Protein AF-F3FX46-F1 (afdb_monomer_lite)

Sequence (75 aa):
GRVCGYMQTALKNLLIALEQSPDTALDSLPILPADELEQLLLGFNDTALDYPQQQTIHGLFEAQAERTPDALAVI

Foldseek 3Di:
DQVVQLVVQLVVQCVVCVVPPVVDDSVPGHSHDPVVVCCVVPVVPVPDDDDPPVDDPVNVVVVVCVVCVPDDDDD

Secondary structure (DSSP, 8-state):
-HHHHHHHHHHHHHHHHHHH-TTS-GGGS--S-HHHHHHHHTGGG-------TTS-HHHHHHHHHHH-TTS----

Organism: NCBI:txid629262

pLDDT: mean 90.64, std 4.44, range [76.25, 95.31]

Structure (mmCIF, N/CA/C/O backbone):
data_AF-F3FX46-F1
#
_entry.id   AF-F3FX46-F1
#
loop_
_atom_site.group_PDB
_atom_site.id
_atom_site.type_symbol
_atom_site.label_atom_id
_atom_site.label_alt_id
_atom_site.label_comp_id
_atom_site.label_asym_id
_atom_site.label_entity_id
_atom_site.label_seq_id
_atom_site.pdbx_PDB_ins_code
_atom_site.Cartn_x
_atom_site.Cartn_y
_atom_site.Cartn_z
_atom_site.occupancy
_atom_site.B_iso_or_equiv
_atom_site.auth_seq_id
_atom_site.auth_comp_id
_atom_site.auth_asym_id
_atom_site.auth_atom_id
_atom_site.pdbx_PDB_model_num
ATOM 1 N N . GLY A 1 1 ? -0.071 16.646 -16.330 1.00 82.50 1 GLY A N 1
ATOM 2 C CA . GLY A 1 1 ? -1.282 15.850 -16.026 1.00 82.50 1 GLY A CA 1
ATOM 3 C C . GLY A 1 1 ? -0.891 14.419 -15.702 1.00 82.50 1 GLY A C 1
ATOM 4 O O . GLY A 1 1 ? 0.183 14.013 -16.130 1.00 82.50 1 GLY A O 1
ATOM 5 N N . ARG A 1 2 ? -1.726 13.663 -14.972 1.00 88.19 2 ARG A N 1
ATOM 6 C CA . ARG A 1 2 ? -1.398 12.295 -14.498 1.00 88.19 2 ARG A CA 1
ATOM 7 C C . ARG A 1 2 ? -0.969 11.349 -15.625 1.00 88.19 2 ARG A C 1
ATOM 9 O O . ARG A 1 2 ? 0.082 10.731 -15.537 1.00 88.19 2 ARG A O 1
ATOM 16 N N . VAL A 1 3 ? -1.703 11.355 -16.739 1.00 91.62 3 VAL A N 1
ATOM 17 C CA . VAL A 1 3 ? -1.384 10.541 -17.929 1.00 91.62 3 VAL A CA 1
ATOM 18 C C . VAL A 1 3 ? 0.005 10.855 -18.502 1.00 91.62 3 VAL A C 1
ATOM 20 O O . VAL A 1 3 ? 0.725 9.941 -18.887 1.00 91.62 3 VAL A O 1
ATOM 23 N N . CYS A 1 4 ? 0.424 12.127 -18.521 1.00 92.19 4 CYS A N 1
ATOM 24 C CA . CYS A 1 4 ? 1.766 12.497 -18.988 1.00 92.19 4 CYS A CA 1
ATOM 25 C C . CYS A 1 4 ? 2.863 11.938 -18.073 1.00 92.19 4 CYS A C 1
ATOM 27 O O . CYS A 1 4 ? 3.893 11.507 -18.576 1.00 92.19 4 CYS A O 1
ATOM 29 N N . GLY A 1 5 ? 2.631 11.919 -16.755 1.00 92.44 5 GLY A N 1
ATOM 30 C CA . GLY A 1 5 ? 3.559 11.317 -15.795 1.00 92.44 5 GLY A CA 1
ATOM 31 C C . GLY A 1 5 ? 3.711 9.813 -16.018 1.00 92.44 5 GLY A C 1
ATOM 32 O O . GLY A 1 5 ? 4.826 9.304 -16.023 1.00 92.44 5 GLY A O 1
ATOM 33 N N . TYR A 1 6 ? 2.610 9.115 -16.303 1.00 94.00 6 TYR A N 1
ATOM 34 C CA . TYR A 1 6 ? 2.638 7.670 -16.571 1.00 94.00 6 TYR A CA 1
ATOM 35 C C . TYR A 1 6 ? 3.360 7.346 -17.865 1.00 94.00 6 TYR A C 1
ATOM 37 O O . TYR A 1 6 ? 4.213 6.466 -17.897 1.00 94.00 6 TYR A O 1
ATOM 45 N N . MET A 1 7 ? 3.071 8.111 -18.919 1.00 94.75 7 MET A N 1
ATOM 46 C CA . MET A 1 7 ? 3.772 7.993 -20.193 1.00 94.75 7 MET A CA 1
ATOM 47 C C . MET A 1 7 ? 5.273 8.228 -20.006 1.00 94.75 7 MET A C 1
ATOM 49 O O . MET A 1 7 ? 6.0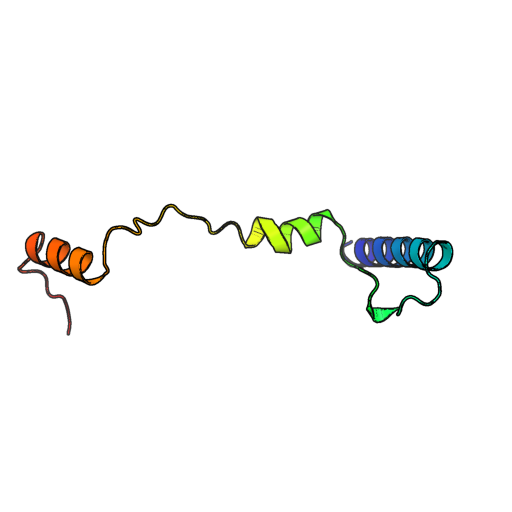75 7.420 -20.456 1.00 94.75 7 MET A O 1
ATOM 53 N N . GLN A 1 8 ? 5.673 9.279 -19.288 1.00 94.88 8 GLN A N 1
ATOM 54 C CA . GLN A 1 8 ? 7.087 9.563 -19.041 1.00 94.88 8 GLN A CA 1
ATOM 55 C C . GLN A 1 8 ? 7.792 8.416 -18.300 1.00 94.88 8 GLN A C 1
ATOM 57 O O . GLN A 1 8 ? 8.882 8.009 -18.704 1.00 94.88 8 GLN A O 1
ATOM 62 N N . THR A 1 9 ? 7.172 7.875 -17.248 1.00 94.94 9 THR A N 1
ATOM 63 C CA . THR A 1 9 ? 7.713 6.738 -16.490 1.00 94.94 9 THR A CA 1
ATOM 64 C C . THR A 1 9 ? 7.802 5.479 -17.350 1.00 94.94 9 THR A C 1
ATOM 66 O O . THR A 1 9 ? 8.847 4.834 -17.374 1.00 94.94 9 THR A O 1
ATOM 69 N N . ALA A 1 10 ? 6.756 5.172 -18.122 1.00 93.69 10 ALA A N 1
ATOM 70 C CA . ALA A 1 10 ? 6.728 4.027 -19.028 1.00 93.69 10 ALA A CA 1
ATOM 71 C C . ALA A 1 10 ? 7.823 4.113 -20.105 1.00 93.69 10 ALA A C 1
ATOM 73 O O . ALA A 1 10 ? 8.559 3.150 -20.303 1.00 93.69 10 ALA A O 1
ATOM 74 N N . LEU A 1 11 ? 7.993 5.273 -20.757 1.00 95.00 11 LEU A N 1
ATOM 75 C CA . LEU A 1 11 ? 9.062 5.480 -21.744 1.00 95.00 11 LEU A CA 1
ATOM 76 C C . LEU A 1 11 ? 10.456 5.348 -21.117 1.00 95.00 11 LEU A C 1
ATOM 78 O O . LEU A 1 11 ? 11.346 4.749 -21.719 1.00 95.00 11 LEU A O 1
ATOM 82 N N . LYS A 1 12 ? 10.654 5.887 -19.909 1.00 94.88 12 LYS A N 1
ATOM 83 C CA . LYS A 1 12 ? 11.930 5.774 -19.193 1.00 94.88 12 LYS A CA 1
ATOM 84 C C . LYS A 1 12 ? 12.257 4.316 -18.869 1.00 94.88 12 LYS A C 1
ATOM 86 O O . LYS A 1 12 ? 13.374 3.875 -19.121 1.00 94.88 12 LYS A O 1
ATOM 91 N N . ASN A 1 13 ? 11.290 3.569 -18.342 1.00 93.88 13 ASN A N 1
ATOM 92 C CA . ASN A 1 13 ? 11.489 2.168 -17.980 1.00 93.88 13 ASN A CA 1
ATOM 93 C C . ASN A 1 13 ? 11.650 1.270 -19.210 1.00 93.88 13 ASN A C 1
ATOM 95 O O . ASN A 1 13 ? 12.427 0.323 -19.161 1.00 93.88 13 ASN A O 1
ATOM 99 N N . LEU A 1 14 ? 11.015 1.615 -20.333 1.00 94.50 14 LEU A N 1
ATOM 100 C CA . LEU A 1 14 ? 11.259 0.958 -21.614 1.00 94.50 14 LEU A CA 1
ATOM 101 C C . LEU A 1 14 ? 12.702 1.154 -22.089 1.00 94.50 14 LEU A C 1
ATOM 103 O O . LEU A 1 14 ? 13.342 0.187 -22.486 1.00 94.50 14 LEU A O 1
ATOM 107 N N . LEU A 1 15 ? 13.234 2.378 -22.019 1.00 95.12 15 LEU A N 1
ATOM 108 C CA . LEU A 1 15 ? 14.623 2.650 -22.399 1.00 95.12 15 LEU A CA 1
ATOM 109 C C . LEU A 1 15 ? 15.610 1.843 -21.540 1.00 95.12 15 LEU A C 1
ATOM 111 O O . LEU A 1 15 ? 16.526 1.226 -22.074 1.00 95.12 15 LEU A O 1
ATOM 115 N N . ILE A 1 16 ? 15.386 1.807 -20.222 1.00 94.38 16 ILE A N 1
ATOM 116 C CA . ILE A 1 16 ? 16.213 1.035 -19.283 1.00 94.38 16 ILE A CA 1
ATOM 117 C C . ILE A 1 16 ? 16.139 -0.464 -19.597 1.00 94.38 16 ILE A C 1
ATOM 119 O O . ILE A 1 16 ? 17.169 -1.133 -19.626 1.00 94.38 16 ILE A O 1
ATOM 123 N N . ALA A 1 17 ? 14.940 -0.991 -19.856 1.00 93.94 17 ALA A N 1
ATOM 124 C CA . ALA A 1 17 ? 14.756 -2.396 -20.196 1.00 93.94 17 ALA A CA 1
ATOM 125 C C . ALA A 1 17 ? 15.465 -2.758 -21.505 1.00 93.94 17 ALA A C 1
ATOM 127 O O . ALA A 1 17 ? 16.159 -3.764 -21.554 1.00 93.94 17 ALA A O 1
ATOM 128 N N . LEU A 1 18 ? 15.380 -1.915 -22.536 1.00 93.56 18 LEU A N 1
ATOM 129 C CA . LEU A 1 18 ? 16.101 -2.136 -23.793 1.00 93.56 18 LEU A CA 1
ATOM 130 C C . LEU A 1 18 ? 17.627 -2.147 -23.609 1.00 93.56 18 LEU A C 1
ATOM 132 O O . LEU A 1 18 ? 18.309 -2.908 -24.291 1.00 93.56 18 LEU A O 1
ATOM 136 N N . GLU A 1 19 ? 18.159 -1.325 -22.702 1.00 95.31 19 GLU A N 1
ATOM 137 C CA . GLU A 1 19 ? 19.598 -1.255 -22.424 1.00 95.31 19 GLU A CA 1
ATOM 138 C C . GLU A 1 19 ? 20.096 -2.440 -21.582 1.00 95.31 19 GLU A C 1
ATOM 140 O O . GLU A 1 19 ? 21.157 -2.995 -21.864 1.00 95.31 19 GLU A O 1
ATOM 145 N N . GLN A 1 20 ? 19.345 -2.838 -20.550 1.00 94.38 20 GLN A N 1
ATOM 146 C CA . GLN A 1 20 ? 19.807 -3.820 -19.562 1.00 94.38 20 GLN A CA 1
ATOM 147 C C . GLN A 1 20 ? 19.290 -5.241 -19.798 1.00 94.38 20 GLN A C 1
ATOM 149 O O . GLN A 1 20 ? 19.959 -6.209 -19.439 1.00 94.38 20 GLN A O 1
ATOM 154 N N . SER A 1 21 ? 18.078 -5.400 -20.325 1.00 90.44 21 SER A N 1
ATOM 155 C CA . SER A 1 21 ? 17.388 -6.690 -20.451 1.00 90.44 21 SER A CA 1
ATOM 156 C C . SER A 1 21 ? 16.301 -6.608 -21.530 1.00 90.44 21 SER A C 1
ATOM 158 O O . SER A 1 21 ? 15.113 -6.522 -21.203 1.00 90.44 21 SER A O 1
ATOM 160 N N . PRO A 1 22 ? 16.681 -6.607 -22.820 1.00 87.56 22 PRO A N 1
ATOM 161 C CA . PRO A 1 22 ? 15.758 -6.354 -23.929 1.00 87.56 22 PRO A CA 1
ATOM 162 C C . PRO A 1 22 ? 14.658 -7.416 -24.072 1.00 87.56 22 PRO A C 1
ATOM 164 O O . PRO A 1 22 ? 13.609 -7.124 -24.638 1.00 87.56 22 PRO A O 1
ATOM 167 N N . ASP A 1 23 ? 14.863 -8.615 -23.520 1.00 92.12 23 ASP A N 1
ATOM 168 C CA . ASP A 1 23 ? 13.866 -9.691 -23.466 1.00 92.12 23 ASP A CA 1
ATOM 169 C C . ASP A 1 23 ? 12.814 -9.508 -22.350 1.00 92.12 23 ASP A C 1
ATOM 171 O O . ASP A 1 23 ? 11.945 -10.362 -22.168 1.00 92.12 23 ASP A O 1
ATOM 175 N N . THR A 1 24 ? 12.873 -8.414 -21.578 1.00 91.75 24 THR A N 1
ATOM 176 C CA . THR A 1 24 ? 11.862 -8.103 -20.554 1.00 91.75 24 THR A CA 1
ATOM 177 C C . THR A 1 24 ? 10.485 -7.947 -21.196 1.00 91.75 24 THR A C 1
ATOM 179 O O . THR A 1 24 ? 10.304 -7.185 -22.147 1.00 91.75 24 THR A O 1
ATOM 182 N N . ALA A 1 25 ? 9.490 -8.635 -20.638 1.00 91.81 25 ALA A N 1
ATOM 183 C CA . ALA A 1 25 ? 8.110 -8.525 -21.082 1.00 91.81 25 ALA A CA 1
ATOM 184 C C . ALA A 1 25 ? 7.579 -7.094 -20.892 1.00 91.81 25 ALA A C 1
ATOM 186 O O . ALA A 1 25 ? 7.715 -6.496 -19.823 1.00 91.81 25 ALA A O 1
ATOM 187 N N . LEU A 1 26 ? 6.942 -6.552 -21.933 1.00 88.62 26 LEU A N 1
ATOM 188 C CA . LEU A 1 26 ? 6.458 -5.171 -21.949 1.00 88.62 26 LEU A CA 1
ATOM 189 C C . LEU A 1 26 ? 5.414 -4.898 -20.850 1.00 88.62 26 LEU A C 1
ATOM 191 O O . LEU A 1 26 ? 5.399 -3.812 -20.276 1.00 88.62 26 LEU A O 1
ATOM 195 N N . ASP A 1 27 ? 4.566 -5.881 -20.540 1.00 91.81 27 ASP A N 1
ATOM 196 C CA . ASP A 1 27 ? 3.536 -5.801 -19.494 1.00 91.81 27 ASP A CA 1
ATOM 197 C C . ASP A 1 27 ? 4.102 -5.758 -18.066 1.00 91.81 27 ASP A C 1
ATOM 199 O O . ASP A 1 27 ? 3.410 -5.332 -17.144 1.00 91.81 27 ASP A O 1
ATOM 203 N N . SER A 1 28 ? 5.364 -6.149 -17.885 1.00 90.56 28 SER A N 1
ATOM 204 C CA . SER A 1 28 ? 6.033 -6.150 -16.583 1.00 90.56 28 SER A CA 1
A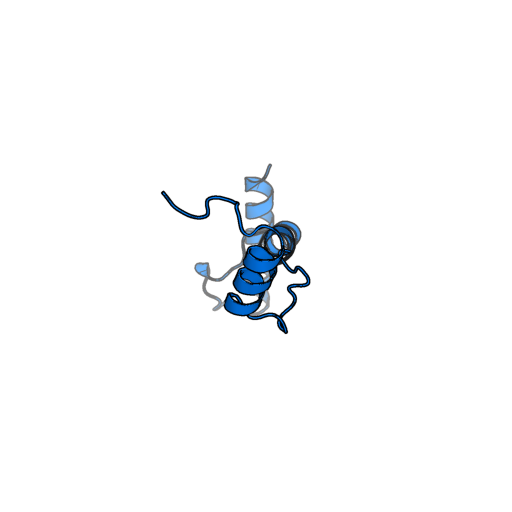TOM 205 C C . SER A 1 28 ? 6.725 -4.820 -16.265 1.00 90.56 28 SER A C 1
ATOM 207 O O . SER A 1 28 ? 7.253 -4.646 -15.165 1.00 90.56 28 SER A O 1
ATOM 209 N N . LEU A 1 29 ? 6.740 -3.863 -17.201 1.00 91.75 29 LEU A N 1
ATOM 210 C CA . LEU A 1 29 ? 7.382 -2.570 -16.983 1.00 91.75 29 LEU A CA 1
ATOM 211 C C . LEU A 1 29 ? 6.522 -1.662 -16.089 1.00 91.75 29 LEU A C 1
ATOM 213 O O . LEU A 1 29 ? 5.355 -1.408 -16.402 1.00 91.75 29 LEU A O 1
ATOM 217 N N . PRO A 1 30 ? 7.088 -1.098 -15.007 1.00 91.25 30 PRO A N 1
ATOM 218 C CA . PRO A 1 30 ? 6.342 -0.193 -14.150 1.00 91.25 30 PRO A CA 1
ATOM 219 C C . PRO A 1 30 ? 6.001 1.098 -14.902 1.00 91.25 30 PRO A C 1
ATOM 221 O O . PRO A 1 30 ? 6.867 1.751 -15.482 1.00 91.25 30 PRO A O 1
ATOM 224 N N . ILE A 1 31 ? 4.730 1.494 -14.866 1.00 93.69 31 ILE A N 1
ATOM 225 C CA . ILE A 1 31 ? 4.248 2.750 -15.470 1.00 93.69 31 ILE A CA 1
ATOM 226 C C . ILE A 1 31 ? 3.962 3.831 -14.423 1.00 93.69 31 ILE A C 1
ATOM 228 O O . ILE A 1 31 ? 3.782 5.000 -14.760 1.00 93.69 31 ILE A O 1
ATOM 232 N N . LEU A 1 32 ? 3.898 3.438 -13.150 1.00 93.75 32 LEU A N 1
ATOM 233 C CA . LEU A 1 32 ? 3.535 4.322 -12.054 1.00 93.75 32 LEU A CA 1
ATOM 234 C C . LEU A 1 32 ? 4.774 5.088 -11.553 1.00 93.75 32 LEU A C 1
ATOM 236 O O . LEU A 1 32 ? 5.812 4.461 -11.330 1.00 93.75 32 LEU A O 1
ATOM 240 N N . PRO A 1 33 ? 4.700 6.420 -11.371 1.00 93.62 33 PRO A N 1
ATOM 241 C CA . PRO A 1 33 ? 5.770 7.204 -10.767 1.00 93.62 33 PRO A CA 1
ATOM 242 C C . PRO A 1 33 ? 6.096 6.704 -9.357 1.00 93.62 33 PRO A C 1
ATOM 244 O O . PRO A 1 33 ? 5.204 6.258 -8.636 1.00 93.62 33 PRO A O 1
ATOM 247 N N . ALA A 1 34 ? 7.364 6.821 -8.960 1.00 90.38 34 ALA A N 1
ATOM 248 C CA . ALA A 1 34 ? 7.848 6.304 -7.682 1.00 90.38 34 ALA A CA 1
ATOM 249 C C . ALA A 1 34 ? 7.094 6.895 -6.480 1.00 90.38 34 ALA A C 1
ATOM 251 O O . ALA A 1 34 ? 6.679 6.142 -5.608 1.00 90.38 34 ALA A O 1
ATOM 252 N N . ASP A 1 35 ? 6.837 8.205 -6.479 1.00 91.12 35 ASP A N 1
ATOM 253 C CA . ASP A 1 35 ? 6.120 8.873 -5.386 1.00 91.12 35 ASP A CA 1
ATOM 254 C C . ASP A 1 35 ? 4.670 8.376 -5.251 1.00 91.12 35 ASP A C 1
ATOM 256 O O . ASP A 1 35 ? 4.151 8.215 -4.150 1.00 91.12 35 ASP A O 1
ATOM 260 N N . GLU A 1 36 ? 4.001 8.085 -6.373 1.00 93.00 36 GLU A N 1
ATOM 261 C CA . GLU A 1 36 ? 2.632 7.555 -6.349 1.00 93.00 36 GLU A CA 1
ATOM 262 C C . GLU A 1 36 ? 2.616 6.085 -5.912 1.00 93.00 36 GLU A C 1
ATOM 264 O O . GLU A 1 36 ? 1.736 5.677 -5.158 1.00 93.00 36 GLU A O 1
ATOM 269 N N . LEU A 1 37 ? 3.619 5.298 -6.316 1.00 93.25 37 LEU A N 1
ATOM 270 C CA . LEU A 1 37 ? 3.796 3.932 -5.825 1.00 93.25 37 LEU A CA 1
ATOM 271 C C . LEU A 1 37 ? 4.050 3.904 -4.310 1.00 93.25 37 LEU A C 1
ATOM 273 O O . LEU A 1 37 ? 3.447 3.096 -3.608 1.00 93.25 37 LEU A O 1
ATOM 277 N N . GLU A 1 38 ? 4.900 4.797 -3.804 1.00 94.44 38 GLU A N 1
ATOM 278 C CA . GLU A 1 38 ? 5.176 4.938 -2.372 1.00 94.44 38 GLU A CA 1
ATOM 279 C C . GLU A 1 38 ? 3.907 5.297 -1.598 1.00 94.44 38 GLU A C 1
ATOM 281 O O . GLU A 1 38 ? 3.601 4.693 -0.572 1.00 94.44 38 GLU A O 1
ATOM 286 N N . GLN A 1 39 ? 3.112 6.224 -2.126 1.00 94.50 39 GLN A N 1
ATOM 287 C CA . GLN A 1 39 ? 1.843 6.598 -1.524 1.00 94.50 39 GLN A CA 1
ATOM 288 C C . GLN A 1 39 ? 0.894 5.387 -1.444 1.00 94.50 39 GLN A C 1
ATOM 290 O O . GLN A 1 39 ? 0.323 5.137 -0.380 1.00 94.50 39 GLN A O 1
ATOM 295 N N . LEU A 1 40 ? 0.756 4.603 -2.520 1.00 93.75 40 LEU A N 1
ATOM 296 C CA . LEU A 1 40 ? -0.098 3.408 -2.538 1.00 93.75 40 LEU A CA 1
ATOM 297 C C . LEU A 1 40 ? 0.375 2.313 -1.575 1.00 93.75 40 LEU A C 1
ATOM 299 O O . LEU A 1 40 ? -0.455 1.642 -0.963 1.00 93.75 40 LEU A O 1
ATOM 303 N N . LEU A 1 41 ? 1.688 2.104 -1.468 1.00 94.62 41 LEU A N 1
ATOM 304 C CA . LEU A 1 41 ? 2.252 1.015 -0.672 1.00 94.62 41 LEU A CA 1
ATOM 305 C C . LEU A 1 41 ? 2.416 1.375 0.802 1.00 94.62 41 LEU A C 1
ATOM 307 O O . LEU A 1 41 ? 2.219 0.507 1.647 1.00 94.62 41 LEU A O 1
ATOM 311 N N . LEU A 1 42 ? 2.765 2.622 1.106 1.00 94.12 42 LEU A N 1
ATOM 312 C CA . LEU A 1 42 ? 3.078 3.078 2.457 1.00 94.12 42 LEU A CA 1
ATOM 313 C C . LEU A 1 42 ? 2.022 4.056 2.958 1.00 94.12 42 LEU A C 1
ATOM 315 O O . LEU A 1 42 ? 1.360 3.774 3.947 1.00 94.12 42 LEU A O 1
ATOM 319 N N . GLY A 1 43 ? 1.807 5.165 2.247 1.00 94.75 43 GLY A N 1
ATOM 320 C CA . GLY A 1 43 ? 0.936 6.246 2.718 1.00 94.75 43 GLY A CA 1
ATOM 321 C C . GLY A 1 43 ? -0.501 5.803 3.017 1.00 94.75 43 GLY A C 1
ATOM 322 O O . GLY A 1 43 ? -1.043 6.142 4.061 1.00 94.75 43 GLY A O 1
ATOM 323 N N . PHE A 1 44 ? -1.120 5.013 2.134 1.00 94.06 44 PHE A N 1
ATOM 324 C CA . PHE A 1 44 ? -2.469 4.481 2.384 1.00 94.06 44 PHE A CA 1
ATOM 325 C C . PHE A 1 44 ? -2.505 3.301 3.358 1.00 94.06 44 PHE A C 1
ATOM 327 O O . PHE A 1 44 ? -3.557 3.046 3.939 1.00 94.06 44 PHE A O 1
ATOM 334 N N . ASN A 1 45 ? -1.389 2.596 3.546 1.00 93.31 45 ASN A N 1
ATOM 335 C CA . ASN A 1 45 ? -1.309 1.433 4.431 1.00 93.31 45 ASN A CA 1
ATOM 336 C C . ASN A 1 45 ? -0.721 1.774 5.808 1.00 93.31 45 ASN A C 1
ATOM 338 O O . ASN A 1 45 ? -0.457 0.865 6.596 1.00 93.31 45 ASN A O 1
ATOM 342 N N . ASP A 1 46 ? -0.530 3.057 6.121 1.00 92.12 46 ASP A N 1
ATOM 343 C CA . ASP A 1 46 ? -0.079 3.525 7.432 1.00 92.12 46 ASP A CA 1
ATOM 344 C C . ASP A 1 46 ? -1.222 3.465 8.463 1.00 92.12 46 ASP A C 1
ATOM 346 O O . ASP A 1 46 ? -1.727 4.465 8.967 1.00 92.12 46 ASP A O 1
ATOM 350 N N . THR A 1 47 ? -1.699 2.247 8.725 1.00 91.06 47 THR A N 1
ATOM 351 C CA . THR A 1 47 ? -2.771 1.940 9.683 1.00 91.06 47 THR A CA 1
ATOM 352 C C . THR A 1 47 ? -2.223 1.300 10.957 1.00 91.06 47 THR A C 1
ATOM 354 O O . THR A 1 47 ? -2.970 0.678 11.714 1.00 91.06 47 THR A O 1
ATOM 357 N N . ALA A 1 48 ? -0.907 1.379 11.170 1.00 87.81 48 ALA A N 1
ATOM 358 C CA . ALA A 1 48 ? -0.264 0.826 12.347 1.00 87.81 48 ALA A CA 1
ATOM 359 C C . ALA A 1 48 ? -0.682 1.640 13.577 1.00 87.81 48 ALA A C 1
ATOM 361 O O . ALA A 1 48 ? -0.353 2.814 13.718 1.00 87.81 48 ALA A O 1
ATOM 362 N N . LEU A 1 49 ? -1.426 1.000 14.472 1.00 85.75 49 LEU A N 1
ATOM 363 C CA . LEU A 1 49 ? -1.814 1.557 15.760 1.00 85.75 49 LEU A CA 1
ATOM 364 C C . LEU A 1 49 ? -1.388 0.584 16.850 1.00 85.75 49 LEU A C 1
ATOM 366 O O . LEU A 1 49 ? -1.514 -0.633 16.685 1.00 85.75 49 LEU A O 1
ATOM 370 N N . ASP A 1 50 ? -0.919 1.125 17.972 1.00 84.06 50 ASP A N 1
ATOM 371 C CA . ASP A 1 50 ? -0.650 0.339 19.169 1.00 84.06 50 ASP A CA 1
ATOM 372 C C . ASP A 1 50 ? -1.961 -0.252 19.691 1.00 84.06 50 ASP A C 1
ATOM 374 O O . ASP A 1 50 ? -2.766 0.405 20.353 1.00 84.06 50 ASP A O 1
ATOM 378 N N . TYR A 1 51 ? -2.185 -1.519 19.361 1.00 78.38 51 TYR A N 1
ATOM 379 C CA . TYR A 1 51 ? -3.281 -2.298 19.904 1.00 78.38 51 TYR A CA 1
ATOM 380 C C . TYR A 1 51 ? -2.777 -3.084 21.120 1.00 78.38 51 TYR A C 1
ATOM 382 O O . TYR A 1 51 ? -1.766 -3.784 21.003 1.00 78.38 51 TYR A O 1
ATOM 390 N N . PRO A 1 52 ? -3.450 -3.020 22.284 1.00 77.88 52 PRO A N 1
ATOM 391 C CA . PRO A 1 52 ? -3.043 -3.769 23.467 1.00 77.88 52 PRO A CA 1
ATOM 392 C C . PRO A 1 52 ? -3.266 -5.274 23.254 1.00 77.88 52 PRO A C 1
ATOM 394 O O . PRO A 1 52 ? -4.289 -5.834 23.635 1.00 77.88 52 PRO A O 1
ATOM 397 N N . GLN A 1 53 ? -2.270 -5.951 22.677 1.00 76.25 53 GLN A N 1
ATOM 398 C CA . GLN A 1 53 ? -2.309 -7.388 22.360 1.00 76.25 53 GLN A CA 1
ATOM 399 C C . GLN A 1 53 ? -2.431 -8.286 23.602 1.00 76.25 53 GLN A C 1
ATOM 401 O O . GLN A 1 53 ? -2.765 -9.461 23.489 1.00 76.25 53 GLN A O 1
ATOM 406 N N . GLN A 1 54 ? -2.148 -7.744 24.790 1.00 80.69 54 GLN A N 1
ATOM 407 C CA . GLN A 1 54 ? -2.253 -8.467 26.058 1.00 80.69 54 GLN A CA 1
ATOM 408 C C . GLN A 1 54 ? -3.686 -8.542 26.600 1.00 80.69 54 GLN A C 1
ATOM 410 O O . GLN A 1 54 ? -3.937 -9.332 27.507 1.00 80.69 54 GLN A O 1
ATOM 415 N N . GLN A 1 55 ? -4.621 -7.744 26.074 1.00 80.50 55 GLN A N 1
ATOM 416 C CA . GLN A 1 55 ? -6.029 -7.840 26.446 1.00 80.50 55 GLN A CA 1
ATOM 417 C C . GLN A 1 55 ? -6.783 -8.684 25.431 1.00 80.50 55 GLN A C 1
ATOM 419 O O . GLN A 1 55 ? -6.776 -8.439 24.226 1.00 80.50 55 GLN A O 1
ATOM 424 N N . THR A 1 56 ? -7.454 -9.704 25.946 1.00 87.62 56 THR A N 1
ATOM 425 C CA . THR A 1 56 ? -8.377 -10.507 25.163 1.00 87.62 56 THR A CA 1
ATOM 426 C C . T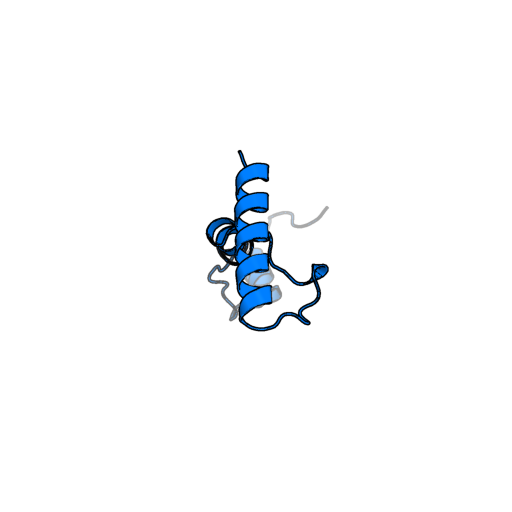HR A 1 56 ? -9.679 -9.739 24.971 1.00 87.62 56 THR A C 1
ATOM 428 O O . THR A 1 56 ? -10.073 -8.927 25.811 1.00 87.62 56 THR A O 1
ATOM 431 N N . ILE A 1 57 ? -10.395 -10.038 23.885 1.00 87.81 57 ILE A N 1
ATOM 432 C CA . ILE A 1 57 ? -11.726 -9.465 23.660 1.00 87.81 57 ILE A CA 1
ATOM 433 C C . ILE A 1 57 ? -12.640 -9.758 24.859 1.00 87.81 57 ILE A C 1
ATOM 435 O O . ILE A 1 57 ? -13.263 -8.839 25.372 1.00 87.81 57 ILE A O 1
ATOM 439 N N . HIS A 1 58 ? -12.659 -10.987 25.387 1.00 87.19 58 HIS A N 1
ATOM 440 C CA . HIS A 1 58 ? -13.485 -11.311 26.558 1.00 87.19 58 HIS A CA 1
ATOM 441 C C . HIS A 1 58 ? -13.111 -10.493 27.805 1.00 87.19 58 HIS A C 1
ATOM 443 O O . HIS A 1 58 ? -14.012 -10.015 28.483 1.00 87.19 58 HIS A O 1
ATOM 449 N N . GLY A 1 59 ? -11.821 -10.235 28.057 1.00 88.06 59 GLY A N 1
ATOM 450 C CA . GLY A 1 59 ? -11.395 -9.396 29.181 1.00 88.06 59 GLY A CA 1
ATOM 451 C C . GLY A 1 59 ? -11.848 -7.938 29.043 1.00 88.06 59 GLY A C 1
ATOM 452 O O . GLY A 1 59 ? -12.226 -7.309 30.029 1.00 88.06 59 GLY A O 1
ATOM 453 N N . LEU A 1 60 ? -11.884 -7.406 27.815 1.00 88.62 60 LEU A N 1
ATOM 454 C CA . LEU A 1 60 ? -12.459 -6.083 27.540 1.00 88.62 60 LEU A CA 1
ATOM 455 C C . LEU A 1 60 ? -13.967 -6.046 27.818 1.00 88.62 60 LEU A C 1
ATOM 457 O O . LEU A 1 60 ? -14.463 -5.072 28.382 1.00 88.62 60 LEU A O 1
ATOM 461 N N . PHE A 1 61 ? -14.689 -7.104 27.440 1.00 89.12 61 PHE A N 1
ATOM 462 C CA . PHE A 1 61 ? -16.122 -7.231 27.709 1.00 89.12 61 PHE A CA 1
ATOM 463 C C . PHE A 1 61 ? -16.420 -7.342 29.209 1.00 89.12 61 PHE A C 1
ATOM 465 O O . PHE A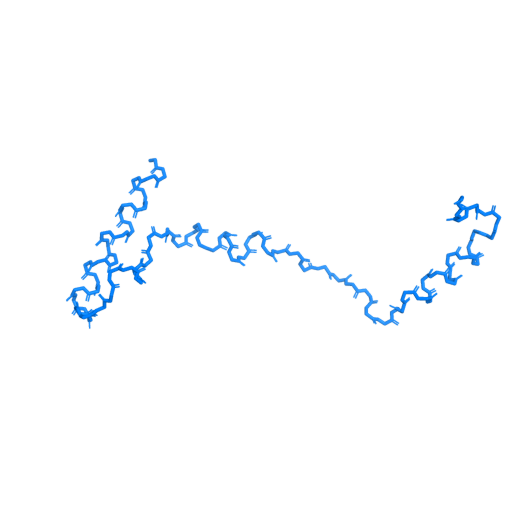 1 61 ? -17.314 -6.652 29.692 1.00 89.12 61 PHE A O 1
ATOM 472 N N . GLU A 1 62 ? -15.660 -8.147 29.953 1.00 91.12 62 GLU A N 1
ATOM 473 C CA . GLU A 1 62 ? -15.797 -8.288 31.409 1.00 91.12 62 GLU A CA 1
ATOM 474 C C . GLU A 1 62 ? -15.544 -6.958 32.125 1.00 91.12 62 GLU A C 1
ATOM 476 O O . GLU A 1 62 ? -16.402 -6.485 32.870 1.00 91.12 62 GLU A O 1
ATOM 481 N N . ALA A 1 63 ? -14.431 -6.285 31.817 1.00 90.12 63 ALA A N 1
ATOM 482 C CA . ALA A 1 63 ? -14.114 -4.982 32.397 1.00 90.12 63 ALA A CA 1
ATOM 483 C C . ALA A 1 63 ? -15.182 -3.918 32.074 1.00 90.12 63 ALA A C 1
ATOM 485 O O . ALA A 1 63 ? -15.443 -3.022 32.881 1.00 90.12 63 ALA A O 1
ATOM 486 N N . GLN A 1 64 ? -15.812 -3.994 30.896 1.00 90.94 64 GLN A N 1
ATOM 487 C CA . GLN A 1 64 ? -16.907 -3.096 30.536 1.00 90.94 64 GLN A CA 1
ATOM 488 C C . GLN A 1 64 ? -18.202 -3.431 31.291 1.00 90.94 64 GLN A C 1
ATOM 490 O O . GLN A 1 64 ? -18.887 -2.509 31.735 1.00 90.94 64 GLN A O 1
ATOM 495 N N . ALA A 1 65 ? -18.518 -4.714 31.480 1.00 91.44 65 ALA A N 1
ATOM 496 C CA . ALA A 1 65 ? -19.669 -5.153 32.266 1.00 91.44 65 ALA A CA 1
ATOM 497 C C . ALA A 1 65 ? -19.541 -4.741 33.743 1.00 91.44 65 ALA A C 1
ATOM 499 O O . ALA A 1 65 ? -20.509 -4.271 34.332 1.00 91.44 65 ALA A O 1
ATOM 500 N N . GLU A 1 66 ? -18.339 -4.830 34.321 1.00 93.69 66 GLU A N 1
ATOM 501 C CA . GLU A 1 66 ? -18.072 -4.349 35.682 1.00 93.69 66 GLU A CA 1
ATOM 502 C C . GLU A 1 66 ? -18.207 -2.826 35.803 1.00 93.69 66 GLU A C 1
ATOM 504 O O . GLU A 1 66 ? -18.727 -2.318 36.796 1.00 93.69 66 GLU A O 1
ATOM 509 N N . ARG A 1 67 ? -17.747 -2.076 34.792 1.00 94.06 67 ARG A N 1
ATOM 510 C CA . ARG A 1 67 ? -17.786 -0.607 34.809 1.00 94.06 67 ARG A CA 1
ATOM 511 C C . ARG A 1 67 ? -19.205 -0.057 34.671 1.00 94.06 67 ARG A C 1
ATOM 513 O O . 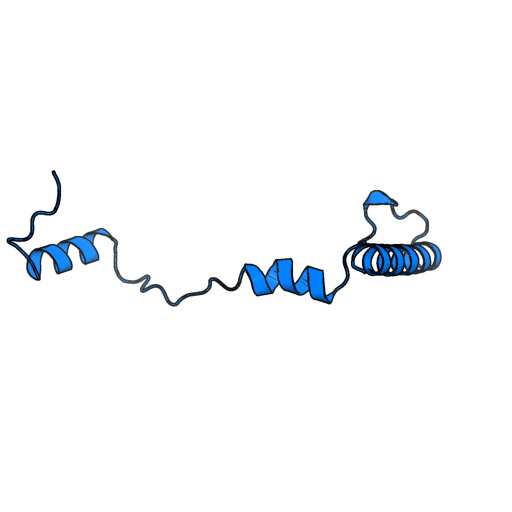ARG A 1 67 ? -19.510 0.980 35.258 1.00 94.06 67 ARG A O 1
ATOM 520 N N . THR A 1 68 ? -20.048 -0.701 33.867 1.00 92.88 68 THR A N 1
ATOM 521 C CA . THR A 1 68 ? -21.419 -0.250 33.586 1.00 92.88 68 THR A CA 1
ATOM 522 C C . THR A 1 68 ? -22.402 -1.425 33.616 1.00 92.88 68 THR A C 1
ATOM 524 O O . THR A 1 68 ? -22.863 -1.852 32.556 1.00 92.88 68 THR A O 1
ATOM 527 N N . PRO A 1 69 ? -22.737 -1.952 34.806 1.00 88.56 69 PRO A N 1
ATOM 528 C CA . PRO A 1 69 ? -23.524 -3.181 34.934 1.00 88.56 69 PRO A CA 1
ATOM 529 C C . PRO A 1 69 ? -24.985 -3.019 34.497 1.00 88.56 69 PRO A C 1
ATOM 531 O O . PRO A 1 69 ? -25.559 -3.939 33.924 1.00 88.56 69 PRO A O 1
ATOM 534 N N . ASP A 1 70 ? -25.581 -1.845 34.719 1.00 92.75 70 ASP A N 1
ATOM 535 C CA . ASP A 1 70 ? -26.986 -1.570 34.384 1.00 92.75 70 ASP A CA 1
ATOM 536 C C . ASP A 1 70 ? -27.187 -1.075 32.938 1.00 92.75 70 ASP A C 1
ATOM 538 O O . ASP A 1 70 ? -28.305 -0.749 32.530 1.00 92.75 70 ASP A O 1
ATOM 542 N N . ALA A 1 71 ? -26.113 -0.973 32.148 1.00 91.94 71 ALA A N 1
ATOM 543 C CA . ALA A 1 71 ? -26.206 -0.544 30.760 1.00 91.94 71 ALA A CA 1
ATOM 544 C C . ALA A 1 71 ? -26.750 -1.680 29.882 1.00 91.94 71 ALA A C 1
ATOM 546 O O . ALA A 1 71 ? -26.202 -2.781 29.845 1.00 91.94 71 ALA A O 1
ATOM 547 N N . LEU A 1 72 ? -27.816 -1.400 29.129 1.00 86.88 72 LEU A N 1
ATOM 548 C CA . LEU A 1 72 ? -28.374 -2.353 28.175 1.00 86.88 72 LEU A CA 1
ATOM 549 C C . LEU A 1 72 ? -27.364 -2.625 27.047 1.00 86.88 72 LEU A C 1
ATOM 551 O O . LEU A 1 72 ? -27.019 -1.721 26.288 1.00 86.88 72 LEU A O 1
ATOM 555 N N . ALA A 1 73 ? -26.895 -3.871 26.951 1.00 88.06 73 ALA A N 1
ATOM 556 C CA . ALA A 1 73 ? -25.846 -4.271 26.010 1.00 88.06 73 ALA A CA 1
ATOM 557 C C . ALA A 1 73 ? -26.376 -4.831 24.676 1.00 88.06 73 ALA A C 1
ATOM 559 O O . ALA A 1 73 ? -25.670 -4.781 23.671 1.00 88.06 73 ALA A O 1
ATOM 560 N N . VAL A 1 74 ? -27.601 -5.369 24.645 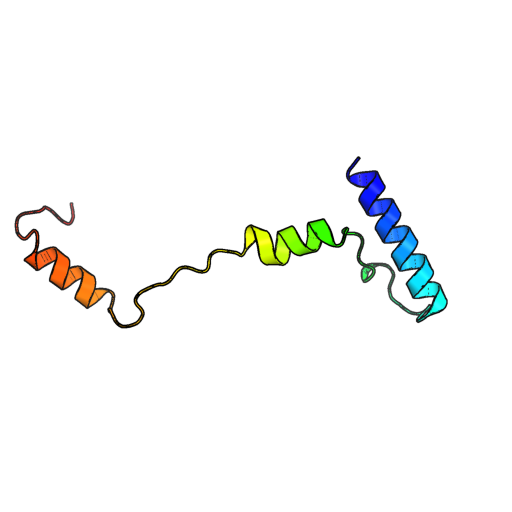1.00 87.88 74 VAL A N 1
ATOM 561 C CA . VAL A 1 74 ? -28.207 -5.984 23.451 1.00 87.88 74 VAL A CA 1
ATOM 562 C C . VAL A 1 74 ? -29.734 -5.852 23.487 1.00 87.88 74 VAL A C 1
ATOM 564 O O . VAL A 1 74 ? -30.322 -5.860 24.570 1.00 87.88 74 VAL A O 1
ATOM 567 N N . ILE A 1 75 ? -30.353 -5.716 22.309 1.00 80.56 75 ILE A N 1
ATOM 568 C CA . ILE A 1 75 ? -31.809 -5.678 22.078 1.00 80.56 75 ILE A CA 1
ATOM 569 C C . ILE A 1 75 ? -32.270 -6.885 21.266 1.00 80.56 75 ILE A C 1
ATOM 571 O O . ILE A 1 75 ? -31.466 -7.367 20.436 1.00 80.56 75 ILE A O 1
#

Radius of gyration: 25.46 Å; chains: 1; bounding box: 52×27×60 Å